Protein AF-A0A3D3UVM5-F1 (afdb_monomer)

Mean predicted aligned error: 13.5 Å

Secondary structure (DSSP, 8-state):
------HHHHHHHHHHHHHHHHHTTS------SSSS-EEEEEEEEETTEEEEEEEEEEE-TTS-EEEEEEETTEEEEEEEEEEETTEEEEEEEEEETTEEEEEEEE-

pLDDT: mean 77.55, std 17.98, range [38.5, 95.06]

Foldseek 3Di:
DDDDDPPPPVVVVVVVVVVVVVVVVVPPPPPPDDDDAAKDWDWDDDPPDIFIWIWHWDADPVRDIWIWIQGPLGIFTWAPFDQDPNKTWTWTWDDDPPDIDIDIDID

Solvent-accessible surface area (backbone atoms only — not comparable to full-atom values): 6647 Å² total; per-residue (Å²): 138,87,88,78,87,73,71,63,67,63,55,54,53,53,51,53,52,54,54,55,59,54,59,60,66,69,69,55,80,77,83,78,64,103,63,82,67,44,79,39,84,42,78,46,78,57,85,96,42,79,43,68,32,36,42,37,28,50,63,49,98,89,65,51,64,43,37,34,42,38,40,92,93,46,76,34,66,42,40,80,52,46,80,54,96,91,30,44,31,33,34,44,58,48,75,57,89,95,44,78,47,77,47,80,49,76,86

Sequence (107 aa):
MKRQTFFKPAVYCSLIALTMLSAQLWAQPSSFRKGIYGDWQVKVEFGERQMESILSFSRNAEGNMTGQWISFWGMNELKDVKFEDNKLSFVQVVRFGDNEFTSNFTG

Structure (mmCIF, N/CA/C/O backbone):
data_AF-A0A3D3UVM5-F1
#
_entry.id   AF-A0A3D3UVM5-F1
#
loop_
_atom_site.group_PDB
_atom_site.id
_atom_site.type_symbol
_atom_site.label_atom_id
_atom_site.label_alt_id
_atom_site.label_comp_id
_atom_site.label_asym_id
_atom_site.label_entity_id
_atom_site.label_seq_id
_atom_site.pdbx_PDB_ins_code
_atom_site.Cartn_x
_atom_site.Cartn_y
_atom_site.Cartn_z
_atom_site.occupancy
_atom_site.B_iso_or_equiv
_atom_site.auth_seq_id
_atom_site.auth_comp_id
_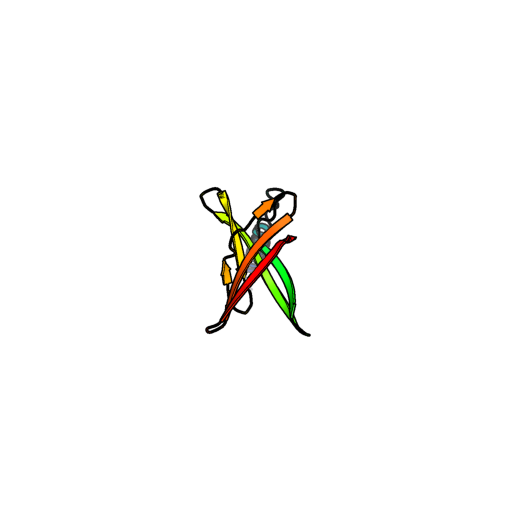atom_site.auth_asym_id
_atom_site.auth_atom_id
_atom_site.pdbx_PDB_model_num
ATOM 1 N N . MET A 1 1 ? 39.099 -7.157 56.629 1.00 38.50 1 MET A N 1
ATOM 2 C CA . MET A 1 1 ? 38.294 -7.739 55.530 1.00 38.50 1 MET A CA 1
ATOM 3 C C . MET A 1 1 ? 37.277 -6.698 55.069 1.00 38.50 1 MET A C 1
ATOM 5 O O . MET A 1 1 ? 36.458 -6.276 55.875 1.00 38.50 1 MET A O 1
ATOM 9 N N . LYS A 1 2 ? 37.390 -6.196 53.831 1.00 40.38 2 LYS A N 1
ATOM 10 C CA . LYS A 1 2 ? 36.520 -5.141 53.274 1.00 40.38 2 LYS A CA 1
ATOM 11 C C . LYS A 1 2 ? 35.253 -5.780 52.689 1.00 40.38 2 LYS A C 1
ATOM 13 O O . LYS A 1 2 ? 35.357 -6.590 51.776 1.00 40.38 2 LYS A O 1
ATOM 18 N N . ARG A 1 3 ? 34.070 -5.425 53.202 1.00 46.03 3 ARG A N 1
ATOM 19 C CA . ARG A 1 3 ? 32.770 -5.801 52.620 1.00 46.03 3 ARG A CA 1
ATOM 20 C C . ARG A 1 3 ? 32.448 -4.830 51.484 1.00 46.03 3 ARG A C 1
ATOM 22 O O . ARG A 1 3 ? 32.112 -3.680 51.749 1.00 46.03 3 ARG A O 1
ATOM 29 N N . GLN A 1 4 ? 32.595 -5.274 50.237 1.00 46.16 4 GLN A N 1
ATOM 30 C CA . GLN A 1 4 ? 32.183 -4.502 49.068 1.00 46.16 4 GLN A CA 1
ATOM 31 C C . GLN A 1 4 ? 30.747 -4.842 48.659 1.00 46.16 4 GLN A C 1
ATOM 33 O O . GLN A 1 4 ? 30.303 -5.986 48.636 1.00 46.16 4 GLN A O 1
ATOM 38 N N . THR A 1 5 ? 30.034 -3.760 48.391 1.00 54.34 5 THR A N 1
ATOM 39 C CA . THR A 1 5 ? 28.641 -3.583 48.009 1.00 54.34 5 THR A CA 1
ATOM 40 C C . THR A 1 5 ? 28.337 -4.159 46.623 1.00 54.34 5 THR A C 1
ATOM 42 O O . THR A 1 5 ? 28.634 -3.514 45.622 1.00 54.34 5 THR A O 1
ATOM 45 N N . PHE A 1 6 ? 27.688 -5.323 46.553 1.00 48.03 6 PHE A N 1
ATOM 46 C CA . PHE A 1 6 ? 27.230 -5.922 45.284 1.00 48.03 6 PHE A CA 1
ATOM 47 C C . PHE A 1 6 ? 25.727 -5.751 44.993 1.00 48.03 6 PHE A C 1
ATOM 49 O O . PHE A 1 6 ? 25.256 -6.172 43.944 1.00 48.03 6 PHE A O 1
ATOM 56 N N . PHE A 1 7 ? 24.959 -5.089 45.866 1.00 51.78 7 PHE A N 1
ATOM 57 C CA . PHE A 1 7 ? 23.498 -4.997 45.705 1.00 51.78 7 PHE A CA 1
ATOM 58 C C . PHE A 1 7 ? 23.004 -3.920 44.725 1.00 51.78 7 PHE A C 1
ATOM 60 O O . PHE A 1 7 ? 21.875 -3.999 44.257 1.00 51.78 7 PHE A O 1
ATOM 67 N N . LYS A 1 8 ? 23.818 -2.913 44.389 1.00 50.69 8 LYS A N 1
ATOM 68 C CA . LYS A 1 8 ? 23.382 -1.796 43.533 1.00 50.69 8 LYS A CA 1
ATOM 69 C C . LYS A 1 8 ? 23.291 -2.128 42.030 1.00 50.69 8 LYS A C 1
ATOM 71 O O . LYS A 1 8 ? 22.267 -1.791 41.446 1.00 50.69 8 LYS A O 1
ATOM 76 N N . PRO A 1 9 ? 24.267 -2.795 41.377 1.00 52.34 9 PRO A N 1
ATOM 77 C CA . PRO A 1 9 ? 24.229 -2.966 39.919 1.00 52.34 9 PRO A CA 1
ATOM 78 C C . PRO A 1 9 ? 23.119 -3.915 39.442 1.00 52.34 9 PRO A C 1
ATOM 80 O O . PRO A 1 9 ? 22.554 -3.697 38.375 1.00 52.34 9 PRO A O 1
ATOM 83 N N . ALA A 1 10 ? 22.746 -4.917 40.247 1.00 56.66 10 ALA A N 1
ATOM 84 C CA . ALA A 1 10 ? 21.680 -5.858 39.895 1.00 56.66 10 ALA A CA 1
ATOM 85 C C . ALA A 1 10 ? 20.301 -5.177 39.788 1.00 56.66 10 ALA A C 1
ATOM 87 O O . ALA A 1 10 ? 19.534 -5.483 38.878 1.00 56.66 10 ALA A O 1
ATOM 88 N N . VAL A 1 11 ? 20.023 -4.200 40.661 1.00 59.12 11 VAL A N 1
ATOM 89 C CA . VAL A 1 11 ? 18.758 -3.445 40.670 1.00 59.12 11 VAL A CA 1
ATOM 90 C C . VAL A 1 11 ? 18.646 -2.526 39.447 1.00 59.12 11 VAL A C 1
ATOM 92 O O . VAL A 1 11 ? 17.578 -2.429 38.840 1.00 59.12 11 VAL A O 1
ATOM 95 N N . TYR A 1 12 ? 19.753 -1.902 39.028 1.00 57.31 12 TYR A N 1
ATOM 96 C CA . TYR A 1 12 ? 19.769 -1.057 37.828 1.00 57.31 12 TYR A CA 1
ATOM 97 C C . TYR A 1 12 ? 19.566 -1.868 36.541 1.00 57.31 12 TYR A C 1
ATOM 99 O O . TYR A 1 12 ? 18.798 -1.441 35.682 1.00 57.31 12 TYR A O 1
ATOM 107 N N . CYS A 1 13 ? 20.156 -3.064 36.429 1.00 57.75 13 CYS A N 1
ATOM 108 C CA . CYS A 1 13 ? 19.912 -3.944 35.281 1.00 57.75 13 CYS A CA 1
ATOM 109 C C . CYS A 1 13 ? 18.450 -4.412 35.203 1.00 57.75 13 CYS A C 1
ATOM 111 O O . CYS A 1 13 ? 17.875 -4.431 34.116 1.00 57.75 13 CYS A O 1
ATOM 113 N N . SER A 1 14 ? 17.817 -4.726 36.342 1.00 59.00 14 SER A N 1
ATOM 114 C CA . SER A 1 14 ? 16.394 -5.092 36.364 1.00 59.00 14 SER A CA 1
ATOM 115 C C . SER A 1 14 ? 15.463 -3.928 36.009 1.00 59.00 14 SER A C 1
ATOM 117 O O . SER A 1 14 ? 14.460 -4.142 35.335 1.00 59.00 14 SER A O 1
ATOM 119 N N . LEU A 1 15 ? 15.804 -2.695 36.401 1.00 57.06 15 LEU A N 1
ATOM 120 C CA . LEU A 1 15 ? 15.026 -1.502 36.050 1.00 57.06 15 LEU A CA 1
ATOM 121 C C . LEU A 1 15 ? 15.108 -1.187 34.551 1.00 57.06 15 LEU A C 1
ATOM 123 O O . LEU A 1 15 ? 14.083 -0.900 33.942 1.00 57.06 15 LEU A O 1
ATOM 127 N N . ILE A 1 16 ? 16.289 -1.312 33.937 1.00 59.97 16 ILE A N 1
ATOM 128 C CA . ILE A 1 16 ? 16.461 -1.082 32.493 1.00 59.97 16 ILE A CA 1
ATOM 129 C C . ILE A 1 16 ? 15.714 -2.149 31.678 1.00 59.97 16 ILE A C 1
ATOM 131 O O . ILE A 1 16 ? 15.022 -1.817 30.712 1.00 59.97 16 ILE A O 1
ATOM 135 N N . ALA A 1 17 ? 15.770 -3.416 32.100 1.00 56.16 17 ALA A N 1
ATOM 136 C CA . ALA A 1 17 ? 15.016 -4.491 31.457 1.00 56.16 17 ALA A CA 1
ATOM 137 C C . ALA A 1 17 ? 13.494 -4.269 31.546 1.00 56.16 17 ALA A C 1
ATOM 139 O O . ALA A 1 17 ? 12.790 -4.479 30.559 1.00 56.16 17 ALA A O 1
ATOM 140 N N . LEU A 1 18 ? 12.985 -3.768 32.681 1.00 55.72 18 LEU A N 1
ATOM 141 C CA . LEU A 1 18 ? 11.566 -3.422 32.823 1.00 55.72 18 LEU A CA 1
ATOM 142 C C . LEU A 1 18 ? 11.155 -2.243 31.928 1.00 55.72 18 LEU A C 1
ATOM 144 O O . LEU A 1 18 ? 10.058 -2.259 31.376 1.00 55.72 18 LEU A O 1
ATOM 148 N N . THR A 1 19 ? 12.027 -1.244 31.748 1.00 57.69 19 THR A N 1
ATOM 149 C CA . THR A 1 19 ? 11.744 -0.110 30.850 1.00 57.69 19 THR A CA 1
ATOM 150 C C . THR A 1 19 ? 11.797 -0.476 29.367 1.00 57.69 19 THR A C 1
ATOM 152 O O . THR A 1 19 ? 11.096 0.133 28.566 1.00 57.69 19 THR A O 1
ATOM 155 N N . MET A 1 20 ? 12.591 -1.477 28.972 1.00 51.66 20 MET A N 1
ATOM 156 C CA . MET A 1 20 ? 12.573 -1.961 27.587 1.00 51.66 20 MET A CA 1
ATOM 157 C C . MET A 1 20 ? 11.351 -2.837 27.292 1.00 51.66 20 MET A C 1
ATOM 159 O O . MET A 1 20 ? 10.810 -2.757 26.191 1.00 51.66 20 MET A O 1
ATOM 163 N N . LEU A 1 21 ? 10.853 -3.595 28.275 1.00 49.25 21 LEU A N 1
ATOM 164 C CA . LEU A 1 21 ? 9.630 -4.387 28.109 1.00 49.25 21 LEU A CA 1
ATOM 165 C C . LEU A 1 21 ? 8.368 -3.512 27.983 1.00 49.25 21 LEU A C 1
ATOM 167 O O . LEU A 1 21 ? 7.412 -3.900 27.314 1.00 49.25 21 LEU A O 1
ATOM 171 N N . SER A 1 22 ? 8.355 -2.316 28.585 1.00 49.25 22 SER A N 1
ATOM 172 C CA . SER A 1 22 ? 7.233 -1.375 28.453 1.00 49.25 22 SER A CA 1
ATOM 173 C C . SER A 1 22 ? 7.208 -0.639 27.110 1.00 49.25 22 SER A C 1
ATOM 175 O O . SER A 1 22 ? 6.125 -0.294 26.641 1.00 49.25 22 SER A O 1
ATOM 177 N N . ALA A 1 23 ? 8.355 -0.455 26.446 1.00 50.41 23 ALA A N 1
ATOM 178 C CA . ALA A 1 23 ? 8.410 0.157 25.116 1.00 50.41 23 ALA A CA 1
ATOM 179 C C . ALA A 1 23 ? 7.709 -0.702 24.044 1.00 50.41 23 ALA A C 1
ATOM 181 O O . ALA A 1 23 ? 7.111 -0.168 23.113 1.00 50.41 23 ALA A O 1
ATOM 182 N N . GLN A 1 24 ? 7.711 -2.030 24.200 1.00 51.59 24 GLN A N 1
ATOM 183 C CA . GLN A 1 24 ? 7.022 -2.943 23.280 1.00 51.59 24 GLN A CA 1
ATOM 184 C C . GLN A 1 24 ? 5.498 -2.976 23.480 1.00 51.59 24 GLN A C 1
ATOM 186 O O . GLN A 1 24 ? 4.779 -3.385 22.573 1.00 51.59 24 GLN A O 1
ATOM 191 N N . LEU A 1 25 ? 4.980 -2.495 24.617 1.00 48.91 25 LEU A N 1
ATOM 192 C CA . LEU A 1 25 ? 3.535 -2.414 24.870 1.00 48.91 25 LEU A CA 1
ATOM 193 C C . LEU A 1 25 ? 2.877 -1.165 24.261 1.00 48.91 25 LEU A C 1
ATOM 195 O O . LEU A 1 25 ? 1.655 -1.077 24.253 1.00 48.91 25 LEU A O 1
ATOM 199 N N . TRP A 1 26 ? 3.646 -0.208 23.729 1.00 49.22 26 TRP A N 1
ATOM 200 C CA . TRP A 1 26 ? 3.094 0.934 22.980 1.00 49.22 26 TRP A CA 1
ATOM 201 C C . TRP A 1 26 ? 2.967 0.660 21.479 1.00 49.22 26 TRP A C 1
ATOM 203 O O . TRP A 1 26 ? 2.262 1.383 20.784 1.00 49.22 26 TRP A O 1
ATOM 213 N N . ALA A 1 27 ? 3.570 -0.425 20.990 1.00 48.03 27 ALA A N 1
ATOM 214 C CA . ALA A 1 27 ? 3.346 -0.941 19.644 1.00 48.03 27 ALA A CA 1
ATOM 215 C C . ALA A 1 27 ? 2.184 -1.952 19.611 1.00 48.03 27 ALA A C 1
ATOM 217 O O . ALA A 1 27 ? 2.200 -2.905 18.834 1.00 48.03 27 ALA A O 1
ATOM 218 N N . GLN A 1 28 ? 1.171 -1.779 20.468 1.00 51.72 28 GLN A N 1
ATOM 219 C CA . GLN A 1 28 ? -0.100 -2.455 20.239 1.00 51.72 28 GLN A CA 1
ATOM 220 C C . GLN A 1 28 ? -0.722 -1.814 18.994 1.00 51.72 28 GLN A C 1
ATOM 222 O O . GLN A 1 28 ? -0.952 -0.602 19.023 1.00 51.72 28 GLN A O 1
ATOM 227 N N . PRO A 1 29 ? -0.984 -2.567 17.904 1.00 49.00 29 PRO A N 1
ATOM 228 C CA . PRO A 1 29 ? -1.739 -2.028 16.786 1.00 49.00 29 PRO A CA 1
ATOM 229 C C . PRO A 1 29 ? -3.067 -1.568 17.369 1.00 49.00 29 PRO A C 1
ATOM 231 O O . PRO A 1 29 ? -3.834 -2.363 17.920 1.00 49.00 29 PRO A O 1
ATOM 234 N N . SER A 1 30 ? -3.277 -0.258 17.355 1.00 53.25 30 SER A N 1
ATOM 235 C CA . SER A 1 30 ? -4.496 0.352 17.838 1.00 53.25 30 SER A CA 1
ATOM 236 C C . SER A 1 30 ? -5.623 -0.189 16.969 1.00 53.25 30 SER A C 1
ATOM 238 O O . SER A 1 30 ? -5.865 0.268 15.858 1.00 53.25 30 SER A 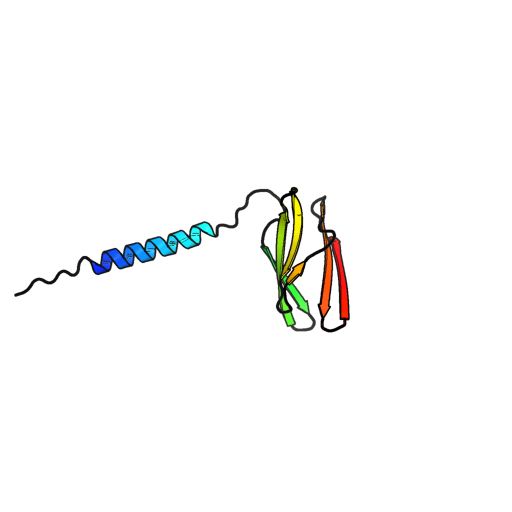O 1
ATOM 240 N N . SER A 1 31 ? -6.342 -1.186 17.478 1.00 56.09 31 SER A N 1
ATOM 241 C CA . SER A 1 31 ? -7.558 -1.729 16.872 1.00 56.09 31 SER A CA 1
ATOM 242 C C . SER A 1 31 ? -8.724 -0.738 16.992 1.00 56.09 31 SER A C 1
ATOM 244 O O . SER A 1 31 ? -9.877 -1.107 17.228 1.00 56.09 31 SER A O 1
ATOM 246 N N . PHE A 1 32 ? -8.443 0.559 16.852 1.00 45.81 32 PHE A N 1
ATOM 247 C CA . PHE A 1 32 ? -9.430 1.602 17.012 1.00 45.81 32 PHE A CA 1
ATOM 248 C C . PHE A 1 32 ? -10.123 1.875 15.678 1.00 45.81 32 PHE A C 1
ATOM 250 O O . PHE A 1 32 ? -9.712 2.710 14.879 1.00 45.81 32 PHE A O 1
ATOM 257 N N . ARG A 1 33 ? -11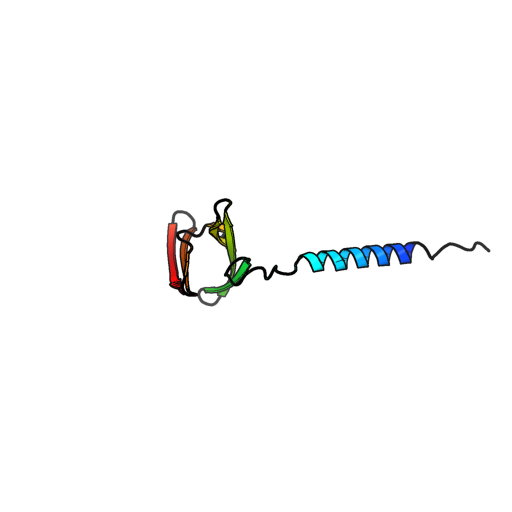.263 1.182 15.550 1.00 50.25 33 ARG A N 1
ATOM 258 C CA . ARG A 1 33 ? -12.331 1.267 14.542 1.00 50.25 33 ARG A CA 1
ATOM 259 C C . ARG A 1 33 ? -12.142 0.378 13.310 1.00 50.25 33 ARG A C 1
ATOM 261 O O . ARG A 1 33 ? -11.253 0.572 12.501 1.00 50.25 33 ARG A O 1
ATOM 268 N N . LYS A 1 34 ? -13.104 -0.541 13.186 1.00 63.03 34 LYS A N 1
ATOM 269 C CA . LYS A 1 34 ? -13.528 -1.390 12.058 1.00 63.03 34 LYS A CA 1
ATOM 270 C C . LYS A 1 34 ? -13.364 -0.717 10.674 1.00 63.03 34 LYS A C 1
ATOM 272 O O . LYS A 1 34 ? -14.336 -0.252 10.089 1.00 63.03 34 LYS A O 1
ATOM 277 N N . GLY A 1 35 ? -12.137 -0.628 10.179 1.00 75.00 35 GLY A N 1
ATOM 278 C CA . GLY A 1 35 ? -11.755 0.015 8.923 1.00 75.00 35 GLY A CA 1
ATOM 279 C C . GLY A 1 35 ? -10.350 -0.426 8.519 1.00 75.00 35 GLY A C 1
ATOM 280 O O . GLY A 1 35 ? -9.679 -1.114 9.281 1.00 75.00 35 GLY A O 1
ATOM 281 N N . ILE A 1 36 ? -9.907 -0.047 7.323 1.00 87.75 36 ILE A N 1
ATOM 282 C CA . ILE A 1 36 ? -8.637 -0.520 6.746 1.00 87.75 36 ILE A CA 1
ATOM 283 C C . ILE A 1 36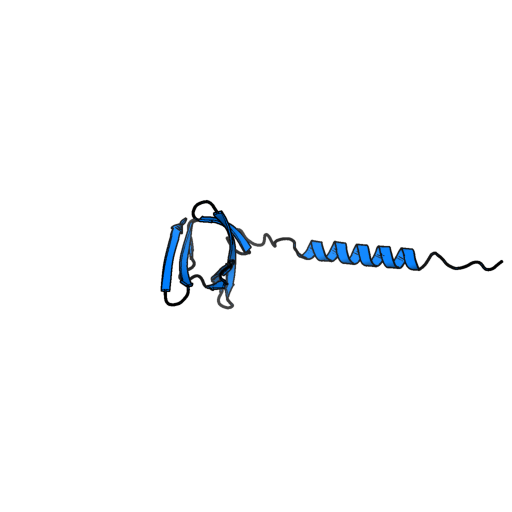 ? -7.411 0.305 7.169 1.00 87.75 36 ILE A C 1
ATOM 285 O O . ILE A 1 36 ? -6.370 0.224 6.531 1.00 87.75 36 ILE A O 1
ATOM 289 N N . TYR A 1 37 ? -7.523 1.136 8.204 1.00 91.19 37 TYR A N 1
ATOM 290 C CA . TYR A 1 37 ? -6.440 2.033 8.610 1.00 91.19 37 TYR A CA 1
ATOM 291 C C . TYR A 1 37 ? -5.287 1.273 9.267 1.00 91.19 37 TYR A C 1
ATOM 293 O O . TYR A 1 37 ? -5.508 0.301 9.988 1.00 91.19 37 TYR A O 1
ATOM 301 N N . GLY A 1 38 ? -4.070 1.762 9.050 1.00 91.38 38 GLY A N 1
ATOM 302 C CA . GLY A 1 38 ? -2.834 1.141 9.505 1.00 91.38 38 GLY A CA 1
ATOM 303 C C . GLY A 1 38 ? -2.025 0.547 8.360 1.00 91.38 38 GLY A C 1
ATOM 304 O O . GLY A 1 38 ? -2.302 0.789 7.182 1.00 91.38 38 GLY A O 1
ATOM 305 N N . ASP A 1 39 ? -1.013 -0.222 8.745 1.00 94.25 39 ASP A N 1
ATOM 306 C CA . ASP A 1 39 ? -0.030 -0.786 7.833 1.00 94.25 39 ASP A CA 1
ATOM 307 C C . ASP A 1 39 ? -0.333 -2.260 7.563 1.00 94.25 39 ASP A C 1
ATOM 309 O O . ASP A 1 39 ? -0.489 -3.070 8.479 1.00 94.25 39 ASP A O 1
ATOM 313 N N . TRP A 1 40 ? -0.383 -2.609 6.284 1.00 92.56 40 TRP A N 1
ATOM 314 C CA . TRP A 1 40 ? -0.697 -3.937 5.785 1.00 92.56 40 TRP A CA 1
ATOM 315 C C . TRP A 1 40 ? 0.491 -4.465 5.007 1.00 92.56 40 TRP A C 1
ATOM 317 O O . TRP A 1 40 ? 0.885 -3.886 3.996 1.00 92.56 40 TRP A O 1
ATOM 327 N N . GLN A 1 41 ? 1.049 -5.588 5.444 1.00 93.44 41 GLN A N 1
ATOM 328 C CA . GLN A 1 41 ? 2.053 -6.278 4.649 1.00 93.44 41 GLN A CA 1
ATOM 329 C C . GLN A 1 41 ? 1.369 -6.955 3.460 1.00 93.44 41 GLN A C 1
ATOM 331 O O . GLN A 1 41 ? 0.457 -7.766 3.625 1.00 93.44 41 GLN A O 1
ATOM 336 N N . VAL A 1 42 ? 1.834 -6.637 2.261 1.00 89.69 42 VAL A N 1
ATOM 337 C CA . VAL A 1 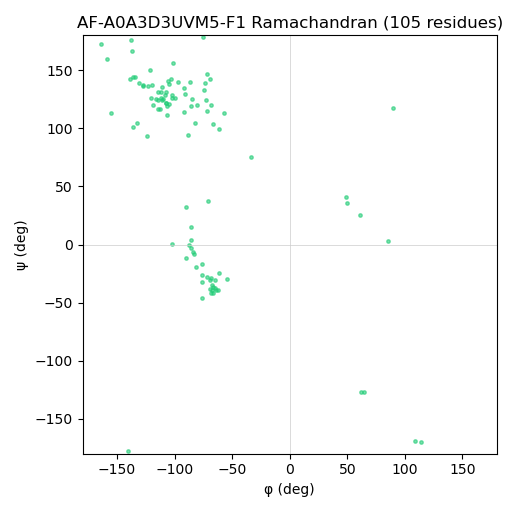42 ? 1.385 -7.237 1.011 1.00 89.69 42 VAL A CA 1
ATOM 338 C C . VAL A 1 42 ? 2.513 -8.091 0.465 1.00 89.69 42 VAL A C 1
ATOM 340 O O . VAL A 1 42 ? 3.675 -7.685 0.446 1.00 89.69 42 VAL A O 1
ATOM 343 N N . LYS A 1 43 ? 2.161 -9.289 0.010 1.00 90.88 43 LYS A N 1
ATOM 344 C CA . LYS A 1 43 ? 3.081 -10.196 -0.666 1.00 90.88 43 LYS A CA 1
ATOM 345 C C . LYS A 1 43 ? 2.639 -10.325 -2.111 1.00 90.88 43 LYS A C 1
ATOM 347 O O . LYS A 1 43 ? 1.532 -10.784 -2.374 1.00 90.88 43 LYS A O 1
ATOM 352 N N . VAL A 1 44 ? 3.492 -9.892 -3.029 1.00 84.00 44 VAL A N 1
ATOM 353 C CA . VAL A 1 44 ? 3.230 -9.913 -4.467 1.00 84.00 44 VAL A CA 1
ATOM 354 C C . VAL A 1 44 ? 4.163 -10.924 -5.111 1.00 84.00 44 VAL A C 1
ATOM 356 O O . VAL A 1 44 ? 5.379 -10.855 -4.941 1.00 84.00 44 VAL A O 1
ATOM 359 N N . GLU A 1 45 ? 3.600 -11.866 -5.856 1.00 86.56 45 GLU A N 1
ATOM 360 C CA . GLU A 1 45 ? 4.379 -12.770 -6.696 1.00 86.56 45 GLU A CA 1
ATOM 361 C C . GLU A 1 45 ? 4.733 -12.050 -7.997 1.00 86.56 45 GLU A C 1
ATOM 363 O O . GLU A 1 45 ? 3.860 -11.598 -8.738 1.00 86.56 45 GLU A O 1
ATOM 368 N N . PHE A 1 46 ? 6.029 -11.901 -8.260 1.00 77.56 46 PHE A N 1
ATOM 369 C CA . PHE A 1 46 ? 6.548 -11.272 -9.465 1.00 77.56 46 PHE A CA 1
ATOM 370 C C . PHE A 1 46 ? 7.497 -12.245 -10.170 1.00 77.56 46 PHE A C 1
ATOM 372 O O . PHE A 1 46 ? 8.686 -12.344 -9.847 1.00 77.56 46 PHE A O 1
ATOM 379 N N . GLY A 1 47 ? 6.947 -13.009 -11.116 1.00 84.69 47 GLY A N 1
ATOM 380 C CA . GLY A 1 47 ? 7.634 -14.164 -11.698 1.00 84.69 47 GLY A CA 1
ATOM 381 C C . GLY A 1 47 ? 7.860 -15.244 -10.637 1.00 84.69 47 GLY A C 1
ATOM 382 O O . GLY A 1 47 ? 6.927 -15.632 -9.947 1.00 84.69 47 GLY A O 1
ATOM 383 N N . GLU A 1 48 ? 9.104 -15.698 -10.474 1.00 89.38 48 GLU A N 1
ATOM 384 C CA . GLU A 1 48 ? 9.486 -16.693 -9.454 1.00 89.38 48 GLU A CA 1
ATOM 385 C C . GLU A 1 48 ? 9.853 -16.073 -8.092 1.00 89.38 48 GLU A C 1
ATOM 387 O O . GLU A 1 48 ? 10.231 -16.780 -7.159 1.00 89.38 48 GLU A O 1
ATOM 392 N N . ARG A 1 49 ? 9.800 -14.739 -7.962 1.00 85.94 49 ARG A N 1
ATOM 393 C CA . ARG A 1 49 ? 10.205 -14.031 -6.741 1.00 85.94 49 ARG A CA 1
ATOM 394 C C . ARG A 1 49 ? 8.981 -13.498 -6.012 1.00 85.94 49 ARG A C 1
ATOM 396 O O . ARG A 1 49 ? 8.154 -12.809 -6.601 1.00 85.94 49 ARG A O 1
ATOM 403 N N . GLN A 1 50 ? 8.912 -13.745 -4.709 1.00 88.94 50 GLN A N 1
ATOM 404 C CA . GLN A 1 50 ? 7.971 -13.060 -3.833 1.00 88.94 50 GLN A CA 1
ATOM 405 C C . GLN A 1 50 ? 8.580 -11.727 -3.395 1.00 88.94 50 GLN A C 1
ATOM 407 O O . GLN A 1 50 ? 9.694 -11.677 -2.873 1.00 88.94 50 GLN A O 1
ATOM 412 N N . MET A 1 51 ? 7.853 -10.645 -3.638 1.00 87.62 51 MET A N 1
ATOM 413 C CA . MET A 1 51 ? 8.185 -9.311 -3.163 1.00 87.62 51 MET A CA 1
ATOM 414 C C . MET A 1 51 ? 7.260 -8.942 -2.013 1.00 87.62 51 MET A C 1
ATOM 416 O O . MET A 1 51 ? 6.065 -9.229 -2.047 1.00 87.62 51 MET A O 1
ATOM 420 N N . GLU A 1 52 ? 7.818 -8.284 -1.005 1.00 91.94 52 GLU A N 1
ATOM 421 C CA . GLU A 1 52 ? 7.048 -7.733 0.102 1.00 91.94 52 GLU A CA 1
ATOM 422 C C . GLU A 1 52 ? 6.947 -6.215 -0.047 1.00 91.94 52 GLU A C 1
ATOM 424 O O . GLU A 1 52 ? 7.915 -5.534 -0.400 1.00 91.94 52 GLU A O 1
ATOM 429 N N . SER A 1 53 ? 5.760 -5.687 0.216 1.00 91.75 53 SER A N 1
ATOM 430 C CA . SER A 1 53 ? 5.479 -4.258 0.296 1.00 91.75 53 SER A CA 1
ATOM 431 C C . SER A 1 53 ? 4.572 -3.970 1.488 1.00 91.75 53 SER A C 1
ATOM 433 O O . SER A 1 53 ? 4.001 -4.877 2.093 1.00 91.75 53 SER A O 1
ATOM 435 N N . ILE A 1 54 ? 4.456 -2.697 1.846 1.00 94.50 54 ILE A N 1
ATOM 436 C CA . ILE A 1 54 ? 3.535 -2.217 2.869 1.00 94.50 54 ILE A CA 1
ATOM 437 C C . ILE A 1 54 ? 2.524 -1.292 2.197 1.00 94.50 54 ILE A C 1
ATOM 439 O O . ILE A 1 54 ? 2.894 -0.323 1.534 1.00 94.50 54 ILE A O 1
ATOM 443 N N . LEU A 1 55 ? 1.247 -1.598 2.387 1.00 93.81 55 LEU A N 1
ATOM 444 C CA . LEU A 1 55 ? 0.135 -0.693 2.145 1.00 93.81 55 LEU A CA 1
ATOM 445 C C . LEU A 1 55 ? -0.173 0.038 3.449 1.00 93.81 55 LEU A C 1
ATOM 447 O O . LEU A 1 55 ? -0.600 -0.591 4.409 1.00 93.81 55 LEU A O 1
ATOM 451 N N . SER A 1 56 ? 0.035 1.349 3.493 1.00 95.00 56 SER A N 1
ATOM 452 C CA . SER A 1 56 ? -0.296 2.165 4.664 1.00 95.00 56 SER A CA 1
ATOM 453 C C . SER A 1 56 ? -1.517 3.021 4.370 1.00 95.00 56 SER A C 1
ATOM 455 O O . SER A 1 56 ? -1.505 3.801 3.416 1.00 95.00 56 SER A O 1
ATOM 457 N N . PHE A 1 57 ? -2.573 2.880 5.171 1.00 94.69 57 PHE A N 1
ATOM 458 C CA . PHE A 1 57 ? -3.782 3.693 5.061 1.00 94.69 57 PHE A CA 1
ATOM 459 C C . PHE A 1 57 ? -3.963 4.577 6.285 1.00 94.69 57 PHE A C 1
ATOM 461 O O . PHE A 1 57 ? -3.941 4.122 7.430 1.00 94.69 57 PHE A O 1
ATOM 468 N N . SER A 1 58 ? -4.226 5.853 6.041 1.00 92.75 58 SER A N 1
ATOM 469 C CA . SER A 1 58 ? -4.375 6.867 7.078 1.00 92.75 58 SER A CA 1
ATOM 470 C C . SER A 1 58 ? -5.506 7.837 6.737 1.00 92.75 58 SER A C 1
ATOM 472 O O . SER A 1 58 ? -6.247 7.651 5.766 1.00 92.75 58 SER A O 1
ATOM 474 N N . ARG A 1 59 ? -5.700 8.842 7.592 1.00 91.12 59 ARG A N 1
ATOM 475 C CA . ARG A 1 59 ? -6.592 9.968 7.325 1.00 91.12 59 ARG A CA 1
ATOM 476 C C . ARG A 1 59 ? -5.787 11.251 7.344 1.00 91.12 59 ARG A C 1
ATOM 478 O O . ARG A 1 59 ? -4.970 11.442 8.245 1.00 91.12 59 ARG A O 1
ATOM 485 N N . ASN A 1 60 ? -6.053 12.133 6.392 1.00 89.06 60 ASN A N 1
ATOM 486 C CA . ASN A 1 60 ? -5.514 13.484 6.429 1.00 89.06 60 ASN A CA 1
ATOM 487 C C . ASN A 1 60 ? -6.268 14.353 7.464 1.00 89.06 60 ASN A C 1
ATOM 489 O O . ASN A 1 60 ? -7.221 13.904 8.108 1.00 89.06 60 ASN A O 1
ATOM 493 N N . ALA A 1 61 ? -5.854 15.614 7.618 1.00 89.00 61 ALA A N 1
ATOM 494 C CA . ALA A 1 61 ? -6.464 16.552 8.567 1.00 89.00 61 ALA A CA 1
ATOM 495 C C . ALA A 1 61 ? -7.953 16.848 8.288 1.00 89.00 61 ALA A C 1
ATOM 497 O O . ALA A 1 61 ? -8.693 17.189 9.207 1.00 89.00 61 ALA A O 1
ATOM 498 N N . GLU A 1 62 ? -8.404 16.683 7.043 1.00 89.06 62 GLU A N 1
ATOM 499 C CA . GLU A 1 62 ? -9.803 16.859 6.624 1.00 89.06 62 GLU A CA 1
ATOM 500 C C . GLU A 1 62 ? -10.645 15.595 6.866 1.00 89.06 62 GLU A C 1
ATOM 502 O O . GLU A 1 62 ? -11.859 15.602 6.675 1.00 89.06 62 GLU A O 1
ATOM 507 N N . GLY A 1 63 ? -10.013 14.495 7.287 1.00 86.12 63 GLY A N 1
ATOM 508 C CA . GLY A 1 63 ? -10.653 13.198 7.484 1.00 86.12 63 GLY A CA 1
ATOM 509 C C . GLY A 1 63 ? -10.751 12.339 6.219 1.00 86.12 63 GLY A C 1
ATOM 510 O O . GLY A 1 63 ? -11.286 11.231 6.303 1.00 86.12 63 GLY A O 1
ATOM 511 N N . ASN A 1 64 ? -10.214 12.802 5.085 1.00 88.31 64 ASN A N 1
ATOM 512 C CA . ASN A 1 64 ? -10.151 12.038 3.839 1.00 88.31 64 ASN A CA 1
ATOM 513 C C . ASN A 1 64 ? -9.173 10.869 3.979 1.00 88.31 64 ASN A C 1
ATOM 515 O O . ASN A 1 64 ? -8.129 10.994 4.624 1.00 88.31 64 ASN A O 1
ATOM 519 N N . MET A 1 65 ? -9.508 9.730 3.370 1.00 89.50 65 MET A N 1
ATOM 520 C CA . MET A 1 65 ? -8.638 8.559 3.385 1.00 89.50 65 MET A CA 1
ATOM 521 C C . MET A 1 65 ? -7.449 8.763 2.449 1.00 89.50 65 MET A C 1
ATOM 523 O O . MET A 1 65 ? -7.609 9.160 1.298 1.00 89.50 65 MET A O 1
ATOM 527 N N . THR A 1 66 ? -6.263 8.451 2.950 1.00 93.31 66 THR A N 1
ATOM 528 C CA . THR A 1 66 ? -4.999 8.509 2.218 1.00 93.31 66 THR A CA 1
ATOM 529 C C . THR A 1 66 ? -4.349 7.135 2.218 1.00 93.31 66 THR A C 1
ATOM 531 O O . THR A 1 66 ? -4.544 6.353 3.150 1.00 93.31 66 THR A O 1
ATOM 534 N N . GLY A 1 67 ? -3.589 6.830 1.167 1.00 94.56 67 GLY A N 1
ATOM 535 C CA . GLY A 1 67 ? -2.926 5.541 1.002 1.00 94.56 67 GLY A CA 1
ATOM 536 C C . GLY A 1 67 ? -1.510 5.698 0.465 1.00 94.56 67 GLY A C 1
ATOM 537 O O . GLY A 1 67 ? -1.259 6.545 -0.391 1.00 94.56 67 GLY A O 1
ATOM 538 N N . GLN A 1 68 ? -0.591 4.872 0.951 1.00 95.06 68 GLN A N 1
ATOM 539 C CA . GLN A 1 68 ? 0.791 4.813 0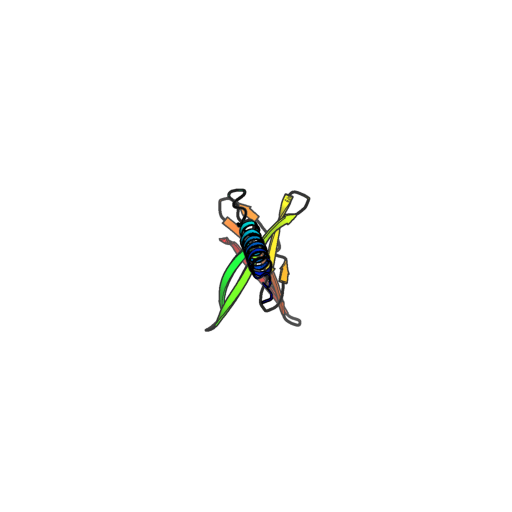.486 1.00 95.06 68 GLN A CA 1
ATOM 540 C C . GLN A 1 68 ? 1.188 3.368 0.202 1.00 95.06 68 GLN A C 1
ATOM 542 O O . GLN A 1 68 ? 0.859 2.455 0.957 1.00 95.06 68 GLN A O 1
ATOM 547 N N . TRP A 1 69 ? 1.922 3.177 -0.888 1.00 93.31 69 TRP A 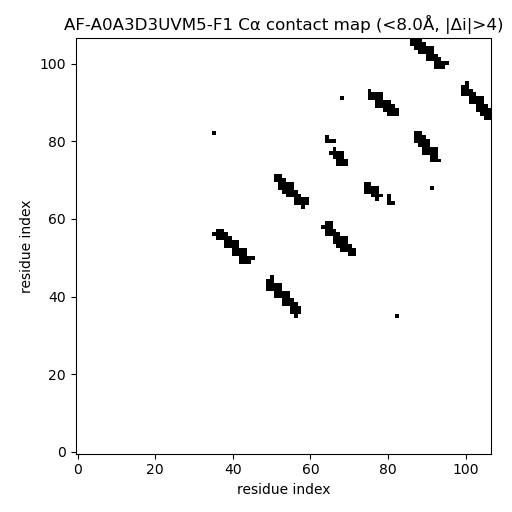N 1
ATOM 548 C CA . TRP A 1 69 ? 2.570 1.924 -1.238 1.00 93.31 69 TRP A CA 1
ATOM 549 C C . TRP A 1 69 ? 4.067 2.055 -1.002 1.00 93.31 69 TRP A C 1
ATOM 551 O O . TRP A 1 69 ? 4.757 2.771 -1.729 1.00 93.31 69 TRP A O 1
ATOM 561 N N . ILE A 1 70 ? 4.576 1.347 -0.004 1.00 92.94 70 ILE A N 1
ATOM 562 C CA . ILE A 1 70 ? 5.984 1.350 0.379 1.00 92.94 70 ILE A CA 1
ATOM 563 C C . ILE A 1 70 ? 6.585 0.022 -0.069 1.00 92.94 70 ILE A C 1
ATOM 565 O O . ILE A 1 70 ? 6.154 -1.048 0.351 1.00 92.94 70 ILE A O 1
ATOM 569 N N . SER A 1 71 ? 7.576 0.075 -0.948 1.00 89.00 71 SER A N 1
ATOM 570 C CA . SER A 1 71 ? 8.225 -1.110 -1.507 1.00 89.00 71 SER A CA 1
ATOM 571 C C . SER A 1 71 ? 9.734 -0.934 -1.579 1.00 89.00 71 SER A C 1
ATOM 573 O O . SER A 1 71 ? 10.260 0.147 -1.322 1.00 89.00 71 SER A O 1
ATOM 575 N N . PHE A 1 72 ? 10.432 -1.988 -2.000 1.00 84.25 72 PHE A N 1
ATOM 576 C CA . PHE A 1 72 ? 11.870 -1.930 -2.266 1.00 84.25 72 PHE A CA 1
ATOM 577 C C . PHE A 1 72 ? 12.263 -0.815 -3.257 1.00 84.25 72 PHE A C 1
ATOM 579 O O . PHE A 1 72 ? 13.345 -0.248 -3.149 1.00 84.25 72 PHE A O 1
ATOM 586 N N . TRP A 1 73 ? 11.375 -0.463 -4.191 1.00 81.50 73 TRP A N 1
ATOM 587 C CA . TRP A 1 73 ? 11.601 0.586 -5.193 1.00 81.50 73 TRP A CA 1
ATOM 588 C C . TRP A 1 73 ? 11.255 1.998 -4.704 1.00 81.50 73 TRP A C 1
ATOM 590 O O . TRP A 1 73 ? 11.330 2.950 -5.476 1.00 81.50 73 TRP A O 1
ATOM 600 N N . GLY A 1 74 ? 10.872 2.139 -3.434 1.00 87.19 74 GLY A N 1
ATOM 601 C CA . GLY A 1 74 ? 10.488 3.403 -2.819 1.00 87.19 74 GLY A CA 1
ATOM 602 C C . GLY A 1 74 ? 9.020 3.454 -2.408 1.00 87.19 74 GLY A C 1
ATOM 603 O O . GLY A 1 74 ? 8.308 2.442 -2.390 1.00 87.19 74 GLY A O 1
ATOM 604 N N . MET A 1 75 ? 8.594 4.663 -2.050 1.00 90.19 75 MET A N 1
ATOM 605 C CA . MET A 1 75 ? 7.253 4.980 -1.570 1.00 90.19 75 MET A CA 1
ATOM 606 C C . MET A 1 75 ? 6.488 5.771 -2.630 1.00 90.19 75 MET A C 1
ATOM 608 O O . MET A 1 75 ? 6.969 6.805 -3.087 1.00 90.19 75 MET A O 1
ATOM 612 N N . ASN A 1 76 ? 5.284 5.311 -2.962 1.00 90.88 76 ASN A N 1
ATOM 613 C CA . ASN A 1 76 ? 4.374 5.987 -3.881 1.00 90.88 76 ASN A CA 1
ATOM 614 C C . ASN A 1 76 ? 3.039 6.263 -3.189 1.00 90.88 76 ASN A C 1
ATOM 616 O O . ASN A 1 76 ? 2.490 5.388 -2.518 1.00 90.88 76 ASN A O 1
ATOM 620 N N . GLU A 1 77 ? 2.497 7.462 -3.374 1.00 93.81 77 GLU A N 1
ATOM 621 C CA . GLU A 1 77 ? 1.141 7.780 -2.929 1.00 93.81 77 GLU A CA 1
ATOM 622 C C . GLU A 1 77 ? 0.109 7.107 -3.837 1.00 93.81 77 GLU A C 1
ATOM 624 O O . GLU A 1 77 ? 0.251 7.069 -5.063 1.00 93.81 77 GLU A O 1
ATOM 629 N N . LEU A 1 78 ? -0.940 6.569 -3.223 1.00 94.75 78 LEU A N 1
ATOM 630 C CA . LEU A 1 78 ? -2.079 6.006 -3.928 1.00 94.75 78 LEU A CA 1
ATOM 631 C C . LEU A 1 78 ? -3.094 7.107 -4.226 1.00 94.75 78 LEU A C 1
ATOM 633 O O . LEU A 1 78 ? -3.374 7.961 -3.385 1.00 94.75 78 LEU A O 1
ATOM 637 N N . LYS A 1 79 ? -3.677 7.055 -5.420 1.00 94.19 79 LYS A N 1
ATOM 638 C CA . LYS A 1 79 ? -4.728 7.977 -5.859 1.00 94.19 79 LYS A CA 1
ATOM 639 C C . LYS A 1 79 ? -6.098 7.312 -5.760 1.00 94.19 79 LYS A C 1
ATOM 641 O O . LYS A 1 79 ? -6.197 6.086 -5.765 1.00 94.19 79 LYS A O 1
ATOM 646 N N . ASP A 1 80 ? -7.142 8.131 -5.654 1.00 93.06 80 ASP A N 1
ATOM 647 C CA . ASP A 1 80 ? -8.554 7.711 -5.626 1.00 93.06 80 ASP A CA 1
ATOM 648 C C . ASP A 1 80 ? -8.854 6.570 -4.643 1.00 93.06 80 ASP A C 1
ATOM 650 O O . ASP A 1 80 ? -9.606 5.639 -4.931 1.00 93.06 80 ASP A O 1
ATOM 654 N N . VAL A 1 81 ? -8.240 6.649 -3.465 1.00 93.06 81 VAL A N 1
ATOM 655 C CA . VAL A 1 81 ? -8.326 5.634 -2.418 1.00 93.06 81 VAL A CA 1
ATOM 656 C C . VAL A 1 81 ? -9.716 5.667 -1.777 1.00 93.06 81 VAL A C 1
ATOM 658 O O . VAL A 1 81 ? -10.092 6.646 -1.132 1.00 93.06 81 VAL A O 1
ATOM 661 N N . LYS A 1 82 ? -10.487 4.588 -1.941 1.00 91.12 82 LYS A N 1
ATOM 662 C CA . LYS A 1 82 ? -11.865 4.448 -1.445 1.00 91.12 82 LYS A CA 1
ATOM 663 C C . LYS A 1 82 ? -12.077 3.095 -0.784 1.00 91.12 82 LYS A C 1
ATOM 665 O O . LYS A 1 82 ? -11.539 2.086 -1.234 1.00 91.12 82 LYS A O 1
ATOM 670 N N . PHE A 1 83 ? -12.880 3.080 0.274 1.00 89.62 83 PHE A N 1
ATOM 671 C CA . PHE A 1 83 ? -13.286 1.859 0.960 1.00 89.62 83 PHE A CA 1
ATOM 672 C C . PHE A 1 83 ? -14.778 1.938 1.265 1.00 89.62 83 PHE A C 1
ATOM 674 O O . PHE A 1 83 ? -15.197 2.626 2.196 1.00 89.62 83 PHE A O 1
ATOM 681 N N . GLU A 1 84 ? -15.566 1.262 0.438 1.00 88.81 84 GLU A N 1
ATOM 682 C CA . GLU A 1 84 ? -17.031 1.274 0.453 1.00 88.81 84 GLU A CA 1
ATOM 683 C C . GLU A 1 84 ? -17.519 -0.167 0.289 1.00 88.81 84 GLU A C 1
ATOM 685 O O . GLU A 1 84 ? -16.870 -0.959 -0.388 1.00 88.81 84 GLU A O 1
ATOM 690 N N . ASP A 1 85 ? -18.616 -0.541 0.951 1.00 87.50 85 ASP A N 1
ATOM 691 C CA . ASP A 1 85 ? -19.191 -1.897 0.879 1.00 87.50 85 ASP A CA 1
ATOM 692 C C . ASP A 1 85 ? -18.181 -3.036 1.117 1.00 87.50 85 ASP A C 1
ATOM 694 O O . ASP A 1 85 ? -18.263 -4.112 0.527 1.00 87.50 85 ASP A O 1
ATOM 698 N N . ASN A 1 86 ? -17.215 -2.796 2.012 1.00 87.31 86 ASN A N 1
ATOM 699 C CA . ASN A 1 86 ? -16.126 -3.723 2.330 1.00 87.31 86 ASN A CA 1
ATOM 700 C C . ASN A 1 86 ? -15.211 -4.049 1.131 1.00 87.31 86 ASN A C 1
ATOM 702 O O . ASN A 1 86 ? -14.574 -5.101 1.110 1.00 87.31 86 ASN A O 1
ATOM 706 N N . LYS A 1 87 ? -15.144 -3.134 0.161 1.00 90.56 87 LYS A N 1
ATOM 707 C CA . LYS A 1 87 ? -14.314 -3.203 -1.036 1.00 90.56 87 LYS A CA 1
ATOM 708 C C . LYS A 1 87 ? -13.362 -2.012 -1.082 1.00 90.56 87 LYS A C 1
ATOM 710 O O . LYS A 1 87 ? -13.778 -0.856 -1.006 1.00 90.56 87 LYS A O 1
ATOM 715 N N . LEU A 1 88 ? -12.077 -2.292 -1.215 1.00 90.94 88 LEU A N 1
ATOM 716 C CA . LEU A 1 88 ? -11.011 -1.319 -1.387 1.00 90.94 88 LEU A CA 1
ATOM 717 C C . LEU A 1 88 ? -10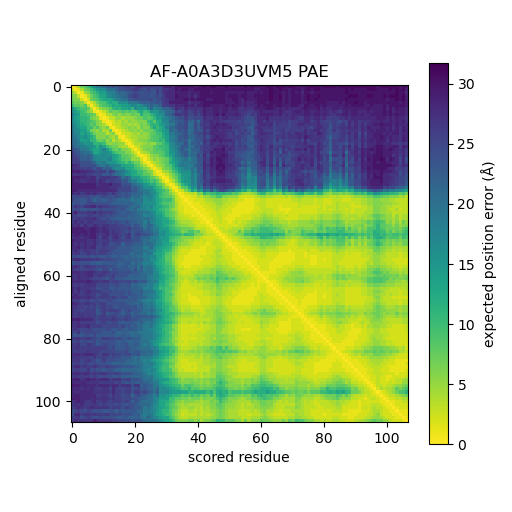.776 -1.070 -2.875 1.00 90.94 88 LEU A C 1
ATOM 719 O O . LEU A 1 88 ? -10.581 -2.000 -3.653 1.00 90.94 88 LEU A O 1
ATOM 723 N N . SER A 1 89 ? -10.760 0.200 -3.268 1.00 93.56 89 SER A N 1
ATOM 724 C CA . SER A 1 89 ? -10.360 0.630 -4.608 1.00 93.56 89 SER A CA 1
ATOM 725 C C . SER A 1 89 ? -9.296 1.714 -4.514 1.00 93.56 89 SER A C 1
ATOM 727 O O . SER A 1 89 ? -9.400 2.606 -3.675 1.00 93.56 89 SER A O 1
ATOM 729 N N . PHE A 1 90 ? -8.264 1.631 -5.349 1.00 94.50 90 PHE A N 1
ATOM 730 C CA . PHE A 1 90 ? -7.234 2.664 -5.454 1.00 94.50 90 PHE A CA 1
ATOM 731 C C . PHE A 1 90 ? -6.500 2.574 -6.790 1.00 94.50 90 PHE A C 1
ATOM 733 O O . PHE A 1 90 ? -6.463 1.525 -7.435 1.00 94.50 90 PHE A O 1
ATOM 740 N N . VAL A 1 91 ? -5.860 3.675 -7.168 1.00 94.81 91 VAL A N 1
ATOM 741 C CA . VAL A 1 91 ? -4.977 3.766 -8.327 1.00 94.81 91 VAL A CA 1
ATOM 742 C C . VAL A 1 91 ? -3.539 3.870 -7.841 1.00 94.81 91 VAL A C 1
ATOM 744 O O . VAL A 1 91 ? -3.172 4.785 -7.102 1.00 94.81 91 VAL A O 1
ATOM 747 N N . GLN A 1 92 ? -2.712 2.923 -8.263 1.00 91.12 92 GLN A N 1
ATOM 748 C CA . GLN A 1 92 ? -1.281 2.918 -8.011 1.00 91.12 92 GLN A CA 1
ATOM 749 C C . GLN A 1 92 ? -0.555 3.434 -9.249 1.00 91.12 92 GLN A C 1
ATOM 751 O O . GLN A 1 92 ? -0.716 2.889 -10.339 1.00 91.12 92 GLN A O 1
ATOM 756 N N . VAL A 1 93 ? 0.287 4.448 -9.068 1.00 89.06 93 VAL A N 1
ATOM 757 C CA . VAL A 1 93 ? 1.184 4.946 -10.113 1.00 89.06 93 VAL A CA 1
ATOM 758 C C . VAL A 1 93 ? 2.616 4.670 -9.675 1.00 89.06 93 VAL A C 1
ATOM 760 O O . VAL A 1 93 ? 3.066 5.178 -8.650 1.00 89.06 93 VAL A O 1
ATOM 763 N N . VAL A 1 94 ? 3.326 3.843 -10.435 1.00 85.12 94 VAL A N 1
ATOM 764 C CA . VAL A 1 94 ? 4.727 3.493 -10.198 1.00 85.12 94 VAL A CA 1
ATOM 765 C C . VAL A 1 94 ? 5.568 4.108 -11.302 1.00 85.12 94 VAL A C 1
ATOM 767 O O . VAL A 1 94 ? 5.337 3.854 -12.481 1.00 85.12 94 VAL A O 1
ATOM 770 N N . ARG A 1 95 ? 6.569 4.901 -10.924 1.00 82.19 95 ARG A N 1
ATOM 771 C CA . ARG A 1 95 ? 7.549 5.455 -11.861 1.00 82.19 95 ARG A CA 1
ATOM 772 C C . ARG A 1 95 ? 8.843 4.668 -11.763 1.00 82.19 95 ARG A C 1
ATOM 774 O O . ARG A 1 95 ? 9.387 4.513 -10.673 1.00 82.19 95 ARG A O 1
ATOM 781 N N . PHE A 1 96 ? 9.320 4.165 -12.893 1.00 77.25 96 PHE A N 1
ATOM 782 C CA . PHE A 1 96 ? 10.555 3.399 -12.980 1.00 77.25 96 PHE A CA 1
ATOM 783 C C . PHE A 1 96 ? 11.406 3.909 -14.145 1.00 77.25 96 PHE A C 1
ATOM 785 O O . PHE A 1 96 ? 11.113 3.643 -15.314 1.00 77.25 96 PHE A O 1
ATOM 792 N N . GLY A 1 97 ? 12.462 4.660 -13.816 1.00 81.62 97 GLY A N 1
ATOM 793 C CA . GLY A 1 97 ? 13.235 5.415 -14.805 1.00 81.62 97 GLY A CA 1
ATOM 794 C C . GLY A 1 97 ? 12.350 6.453 -15.497 1.00 81.62 97 GLY A C 1
ATOM 795 O O . GLY A 1 97 ? 11.658 7.212 -14.824 1.00 81.62 97 GLY A O 1
ATOM 796 N N . ASP A 1 98 ? 12.330 6.428 -16.828 1.00 85.62 98 ASP A N 1
ATOM 797 C CA . ASP A 1 98 ? 11.479 7.298 -17.652 1.00 85.62 98 ASP A CA 1
ATOM 798 C C . ASP A 1 98 ? 10.060 6.738 -17.875 1.00 85.62 98 ASP A C 1
ATOM 800 O O . ASP A 1 98 ? 9.228 7.384 -18.511 1.00 85.62 98 ASP A O 1
ATOM 804 N N . ASN A 1 99 ? 9.763 5.533 -17.370 1.00 85.06 99 ASN A N 1
ATOM 805 C CA . ASN A 1 99 ? 8.473 4.875 -17.576 1.00 85.06 99 ASN A CA 1
ATOM 806 C C . ASN A 1 99 ? 7.525 5.100 -16.392 1.00 85.06 99 ASN A C 1
ATOM 808 O O . ASN A 1 99 ? 7.923 5.003 -15.229 1.00 85.06 99 ASN A O 1
ATOM 812 N N . GLU A 1 100 ? 6.244 5.324 -16.689 1.00 86.56 100 GLU A N 1
ATOM 813 C CA . GLU A 1 100 ? 5.161 5.384 -15.705 1.00 86.56 100 GLU A CA 1
ATOM 814 C C . GLU A 1 100 ? 4.195 4.215 -15.930 1.00 86.56 100 GLU A C 1
ATOM 816 O O . GLU A 1 100 ? 3.650 4.035 -17.018 1.00 86.56 100 GLU A O 1
ATOM 821 N N . PHE A 1 101 ? 3.981 3.416 -14.889 1.00 86.00 101 PHE A N 1
ATOM 822 C CA . PHE A 1 101 ? 3.045 2.301 -14.873 1.00 86.00 101 PHE A CA 1
ATOM 823 C C . PHE A 1 101 ? 1.879 2.654 -13.960 1.00 86.00 101 PHE A C 1
ATOM 825 O O . PHE A 1 101 ? 2.078 2.973 -12.789 1.00 86.00 101 PHE A O 1
ATOM 832 N N . THR A 1 102 ? 0.659 2.578 -14.483 1.00 89.88 102 THR A N 1
ATOM 833 C CA . THR A 1 102 ? -0.561 2.805 -13.702 1.00 89.88 102 THR A CA 1
ATOM 834 C C . THR A 1 102 ? -1.335 1.500 -13.572 1.00 89.88 102 THR A C 1
ATOM 836 O O . THR A 1 102 ? -1.570 0.816 -14.566 1.00 89.88 102 THR A O 1
ATOM 839 N N . SER A 1 103 ? -1.739 1.168 -12.349 1.00 88.25 103 SER A N 1
ATOM 840 C CA . SER A 1 103 ? -2.550 -0.003 -12.021 1.00 88.25 103 SER A CA 1
ATOM 841 C C . SER A 1 103 ? -3.772 0.419 -11.213 1.00 88.25 103 SER A C 1
ATOM 843 O O . SER A 1 103 ? -3.661 1.223 -10.288 1.00 88.25 103 SER A O 1
ATOM 845 N N . ASN A 1 104 ? -4.935 -0.134 -11.551 1.00 93.50 104 ASN A N 1
ATOM 846 C CA . ASN A 1 104 ? -6.174 0.074 -10.810 1.00 93.50 104 ASN A CA 1
ATOM 847 C C . ASN A 1 104 ? -6.479 -1.189 -10.008 1.00 93.50 104 ASN A C 1
ATOM 849 O O . ASN A 1 104 ? -6.637 -2.265 -10.585 1.00 93.50 104 ASN A O 1
ATOM 853 N N . PHE A 1 105 ? -6.577 -1.055 -8.689 1.00 90.44 105 PHE A N 1
ATOM 854 C CA . PHE A 1 105 ? -6.966 -2.137 -7.796 1.00 90.44 105 PHE A CA 1
ATOM 855 C C . PHE A 1 105 ? -8.415 -1.964 -7.352 1.00 90.44 105 PHE A C 1
ATOM 857 O O . PHE A 1 105 ? -8.883 -0.850 -7.111 1.00 90.44 105 PHE A O 1
ATOM 864 N N . THR A 1 106 ? -9.131 -3.077 -7.236 1.00 92.25 106 THR A N 1
ATOM 865 C CA . THR A 1 106 ? -10.508 -3.123 -6.746 1.00 92.25 106 THR A CA 1
ATOM 866 C C . THR A 1 106 ? -10.776 -4.520 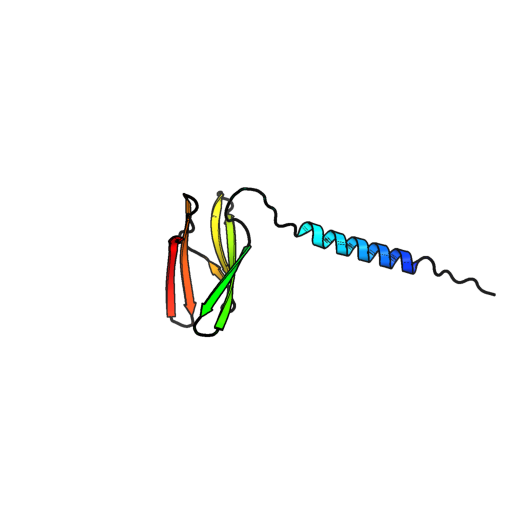-6.183 1.00 92.25 106 THR A C 1
ATOM 868 O O . THR A 1 106 ? -10.808 -5.480 -6.954 1.00 92.25 106 THR A O 1
ATOM 871 N N . GLY A 1 107 ? -10.980 -4.645 -4.869 1.00 84.88 107 GLY A N 1
ATOM 872 C CA . GLY A 1 107 ? -11.120 -5.941 -4.191 1.00 84.88 107 GLY A CA 1
ATOM 873 C C . GLY A 1 107 ? -11.644 -5.857 -2.771 1.00 84.88 107 GLY A C 1
ATOM 874 O O . GLY A 1 107 ? -11.563 -4.762 -2.180 1.00 84.88 107 GLY A O 1
#

Radius of gyration: 22.98 Å; Cα contacts (8 Å, |Δi|>4): 138; chains: 1; bounding box: 58×34×73 Å

Nearest PDB structures (foldseek):
  5bw0-assembly3_F  TM=3.543E-01  e=3.584E-01  Pseudomonas aeruginosa PAO1
  2o62-assembly2_B  TM=4.943E-01  e=1.350E+00  Nostoc punctiforme PCC 73102
  5vtm-assembly1_V  TM=3.099E-01  e=2.223E-01  Pseudomonas aeruginosa PAO1
  6vek-assembly1_A  TM=4.029E-01  e=2.420E+00  Escherichia coli 3006